Protein AF-A0A1Y2RDE9-F1 (afdb_monomer_lite)

Foldseek 3Di:
DDPVVVVVVCCVVPVQDDLDVVCCCVSCVVPDDDDQQAPPSDDDDPDPVSVVSNVVVVVVVCCVVQNPPGDDDDDDDDDPPDPCPVVVVVVVVVPDD

pLDDT: mean 85.44, std 15.18, range [41.56, 98.06]

Radius of gyration: 19.96 Å; chains: 1; bounding box: 51×35×46 Å

Structure (mmCIF, N/CA/C/O backbone):
data_AF-A0A1Y2RDE9-F1
#
_entry.id   AF-A0A1Y2RDE9-F1
#
loop_
_atom_site.group_PDB
_atom_site.id
_atom_site.type_symbol
_atom_site.label_atom_id
_atom_site.label_alt_id
_atom_site.label_comp_id
_atom_site.label_asym_id
_atom_site.label_entity_id
_atom_site.label_seq_id
_atom_site.pdbx_PDB_ins_code
_atom_site.Cartn_x
_atom_site.Cartn_y
_atom_site.Cartn_z
_atom_site.occupancy
_atom_site.B_iso_or_equiv
_atom_site.auth_seq_id
_atom_site.auth_comp_id
_atom_site.auth_asym_id
_atom_site.auth_atom_id
_atom_site.pdbx_PDB_model_num
ATOM 1 N N . MET A 1 1 ? -11.944 14.384 0.745 1.00 85.25 1 MET A N 1
ATOM 2 C CA . MET A 1 1 ? -12.153 13.587 1.971 1.00 85.25 1 MET A CA 1
ATOM 3 C C . MET A 1 1 ? -11.583 14.357 3.148 1.00 85.25 1 MET A C 1
ATOM 5 O O . MET A 1 1 ? -10.443 14.798 3.081 1.00 85.25 1 MET A O 1
ATOM 9 N N . THR A 1 2 ? -12.374 14.571 4.191 1.00 94.00 2 THR A N 1
ATOM 10 C CA . THR A 1 2 ? -11.931 15.185 5.448 1.00 94.00 2 THR A CA 1
ATOM 11 C C . THR A 1 2 ? -11.237 14.156 6.342 1.00 94.00 2 THR A C 1
ATOM 13 O O . THR A 1 2 ? -11.434 12.950 6.193 1.00 94.00 2 THR A O 1
ATOM 16 N N . LYS A 1 3 ? -10.480 14.622 7.343 1.00 91.44 3 LYS A N 1
ATOM 17 C CA . LYS A 1 3 ? -9.866 13.753 8.364 1.00 91.44 3 LYS A CA 1
ATOM 18 C C . LYS A 1 3 ? -10.894 12.807 9.006 1.00 91.44 3 LYS A C 1
ATOM 20 O O . LYS A 1 3 ? -10.641 11.616 9.135 1.00 91.44 3 LYS A O 1
ATOM 25 N N . LYS A 1 4 ? -12.070 13.324 9.380 1.00 95.62 4 LYS A N 1
ATOM 26 C CA . LYS A 1 4 ? -13.135 12.540 10.029 1.00 95.62 4 LYS A CA 1
ATOM 27 C C . LYS A 1 4 ? -13.701 11.456 9.109 1.00 95.62 4 LYS A C 1
ATOM 29 O O . LYS A 1 4 ? -13.926 10.336 9.560 1.00 95.62 4 LYS A O 1
ATOM 34 N N . GLU A 1 5 ? -13.921 11.782 7.837 1.00 95.38 5 GLU A N 1
ATOM 35 C CA . GLU A 1 5 ? -14.378 10.815 6.830 1.00 95.38 5 GLU A CA 1
ATOM 36 C C . GLU A 1 5 ? -13.348 9.707 6.614 1.00 95.38 5 GLU A C 1
ATOM 38 O O . GLU A 1 5 ? -13.724 8.537 6.583 1.00 95.38 5 GLU A O 1
ATOM 43 N N . PHE A 1 6 ? -12.061 10.062 6.547 1.00 93.44 6 PHE A N 1
ATOM 44 C CA . PHE A 1 6 ? -10.977 9.091 6.430 1.00 93.44 6 PHE A CA 1
ATOM 45 C C . PHE A 1 6 ? -10.944 8.124 7.613 1.00 93.44 6 PHE A C 1
ATOM 47 O O . PHE A 1 6 ? -10.959 6.917 7.402 1.00 93.44 6 PHE A O 1
ATOM 54 N N . TYR A 1 7 ? -10.967 8.625 8.853 1.00 93.06 7 TYR A N 1
ATOM 55 C CA . TYR A 1 7 ? -10.961 7.742 10.025 1.00 93.06 7 TYR A CA 1
ATOM 56 C C . TYR A 1 7 ? -12.194 6.845 10.085 1.00 93.06 7 TYR A C 1
ATOM 58 O O . TYR A 1 7 ? -12.067 5.674 10.424 1.00 93.06 7 TYR A O 1
ATOM 66 N N . LYS A 1 8 ? -13.372 7.352 9.703 1.00 95.69 8 LYS A N 1
ATOM 67 C CA . LYS A 1 8 ? -14.574 6.516 9.612 1.00 95.69 8 LYS A CA 1
ATOM 68 C C . LYS A 1 8 ? -14.388 5.390 8.591 1.00 95.69 8 LYS A C 1
ATOM 70 O O . LYS A 1 8 ? -14.695 4.247 8.903 1.00 95.69 8 LYS A O 1
ATOM 75 N N . LEU A 1 9 ? -13.886 5.703 7.394 1.00 94.62 9 LEU A N 1
ATOM 76 C CA . LEU A 1 9 ? -13.595 4.705 6.362 1.00 94.62 9 LEU A CA 1
ATOM 77 C C . LEU A 1 9 ? -12.561 3.684 6.854 1.00 94.62 9 LEU A C 1
ATOM 79 O O . LEU A 1 9 ? -12.750 2.484 6.672 1.00 94.62 9 LEU A O 1
ATOM 83 N N . TRP A 1 10 ? -11.492 4.155 7.491 1.00 94.31 10 TRP A N 1
ATOM 84 C CA . TRP A 1 10 ? -10.411 3.314 7.986 1.00 94.31 10 TRP A CA 1
ATOM 85 C C . TRP A 1 10 ? -10.902 2.337 9.052 1.00 94.31 10 TRP A C 1
ATOM 87 O O . TRP A 1 10 ? -10.763 1.135 8.870 1.00 94.31 10 TRP A O 1
ATOM 97 N N . SER A 1 11 ? -11.564 2.824 10.106 1.00 94.69 11 SER A N 1
ATOM 98 C CA . SER A 1 11 ? -12.075 1.979 11.192 1.00 94.69 11 SER A CA 1
ATOM 99 C C . SER A 1 11 ? -13.107 0.948 10.729 1.00 94.69 11 SER A C 1
ATOM 101 O O . SER A 1 11 ? -13.231 -0.098 11.353 1.00 94.69 11 SER A O 1
ATOM 103 N N . LEU A 1 12 ? -13.839 1.215 9.641 1.00 96.00 12 LEU A N 1
ATOM 104 C CA . LEU A 1 12 ? -14.773 0.244 9.061 1.00 96.00 12 LEU A CA 1
ATOM 105 C C . LEU A 1 12 ? -14.065 -0.918 8.346 1.00 96.00 12 LEU A C 1
ATOM 107 O O . LEU A 1 12 ? -14.600 -2.022 8.332 1.00 96.00 12 LEU A O 1
ATOM 111 N N . ASN A 1 13 ? -12.896 -0.683 7.742 1.00 92.56 13 ASN A N 1
ATOM 112 C CA . ASN A 1 13 ? -12.197 -1.676 6.910 1.00 92.56 13 ASN A CA 1
ATOM 113 C C . ASN A 1 13 ? -10.986 -2.321 7.612 1.00 92.56 13 ASN A C 1
ATOM 115 O O . ASN A 1 13 ? -10.623 -3.459 7.307 1.00 92.56 13 ASN A O 1
ATOM 119 N N . TYR A 1 14 ? -10.377 -1.600 8.554 1.00 93.62 14 TYR A N 1
ATOM 120 C CA . TYR A 1 14 ? -9.172 -1.972 9.295 1.00 93.62 14 TYR A CA 1
ATOM 121 C C . TYR A 1 14 ? -9.337 -1.644 10.795 1.00 93.62 14 TYR A C 1
ATOM 123 O O . TYR A 1 14 ? -8.622 -0.787 11.316 1.00 93.62 14 TYR A O 1
ATOM 131 N N . PRO A 1 15 ? -10.307 -2.262 11.500 1.00 93.69 15 PRO A N 1
ATOM 132 C CA . PRO A 1 15 ? -10.647 -1.898 12.881 1.00 93.69 15 PRO A CA 1
ATOM 133 C C . PRO A 1 15 ? -9.506 -2.104 13.888 1.00 93.69 15 PRO A C 1
ATOM 135 O O . PRO A 1 15 ? -9.452 -1.392 14.886 1.00 93.69 15 PRO A O 1
ATOM 138 N N . GLU A 1 16 ? -8.584 -3.026 13.603 1.00 91.81 16 GLU A N 1
ATOM 139 C CA . GLU A 1 16 ? -7.492 -3.410 14.510 1.00 91.81 16 GLU A CA 1
ATOM 140 C C . GLU A 1 16 ? -6.176 -2.675 14.217 1.00 91.81 16 GLU A C 1
ATOM 142 O O . GLU A 1 16 ? -5.213 -2.820 14.964 1.00 91.81 16 GLU A O 1
ATOM 147 N N . ALA A 1 17 ? -6.113 -1.886 13.137 1.00 93.06 17 ALA A N 1
ATOM 148 C CA . ALA A 1 17 ? -4.876 -1.252 12.693 1.00 93.06 17 ALA A CA 1
ATOM 149 C C . ALA A 1 17 ? -4.961 0.271 12.717 1.00 93.06 17 ALA A C 1
ATOM 151 O O . ALA A 1 17 ? -5.940 0.889 12.295 1.00 93.06 17 ALA A O 1
ATOM 152 N N . VAL A 1 18 ? -3.861 0.901 13.110 1.00 91.00 18 VAL A N 1
ATOM 153 C CA . VAL A 1 18 ? -3.640 2.331 12.873 1.00 91.00 18 VAL A CA 1
ATOM 154 C C . VAL A 1 18 ? -3.221 2.564 11.411 1.00 91.00 18 VAL A C 1
ATOM 156 O O . VAL A 1 18 ? -2.617 1.679 10.805 1.00 91.00 18 VAL A O 1
ATOM 159 N N . PRO A 1 19 ?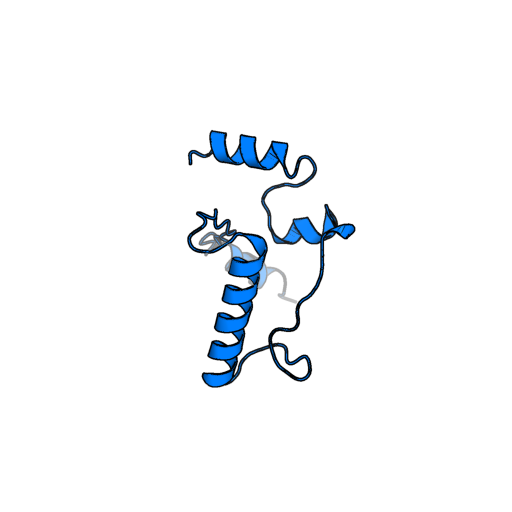 -3.485 3.747 10.815 1.00 90.06 19 PRO A N 1
ATOM 160 C CA . PRO A 1 19 ? -3.115 4.072 9.431 1.00 90.06 19 PRO A CA 1
ATOM 161 C C . PRO A 1 19 ? -1.611 4.337 9.249 1.00 90.06 19 PRO A C 1
ATOM 163 O O . PRO A 1 19 ? -1.199 5.357 8.701 1.00 90.06 19 PRO A O 1
ATOM 166 N N . ILE A 1 20 ? -0.779 3.408 9.719 1.00 89.69 20 ILE A N 1
ATOM 167 C CA . ILE A 1 20 ? 0.670 3.376 9.545 1.00 89.69 20 ILE A CA 1
ATOM 168 C C . ILE A 1 20 ? 0.991 2.147 8.695 1.00 89.69 20 ILE A C 1
ATOM 170 O O . ILE A 1 20 ? 0.962 1.017 9.178 1.00 89.69 20 ILE A O 1
ATOM 174 N N . SER A 1 21 ? 1.338 2.363 7.424 1.00 86.81 21 SER A N 1
ATOM 175 C CA . SER A 1 21 ? 1.481 1.286 6.432 1.00 86.81 21 SER A CA 1
ATOM 176 C C . SER A 1 21 ? 2.464 0.183 6.841 1.00 86.81 21 SER A C 1
ATOM 178 O O . SER A 1 21 ? 2.264 -0.976 6.493 1.00 86.81 21 SER A O 1
ATOM 180 N N . HIS A 1 22 ? 3.513 0.516 7.605 1.00 86.81 22 HIS A N 1
ATOM 181 C CA . HIS A 1 22 ? 4.484 -0.468 8.096 1.00 86.81 22 HIS A CA 1
ATOM 182 C C . HIS A 1 22 ? 3.879 -1.486 9.078 1.00 86.81 22 HIS A C 1
ATOM 184 O O . HIS A 1 22 ? 4.387 -2.603 9.160 1.00 86.81 22 HIS A O 1
ATOM 190 N N . LEU A 1 23 ? 2.831 -1.113 9.819 1.00 90.94 23 LEU A N 1
ATOM 191 C CA . LEU A 1 23 ? 2.221 -1.965 10.843 1.00 90.94 23 LEU A CA 1
ATOM 192 C C . LEU A 1 23 ? 1.216 -2.966 10.263 1.00 90.94 23 LEU A C 1
ATOM 194 O O . LEU A 1 23 ? 1.082 -4.061 10.797 1.00 90.94 23 LEU A O 1
ATOM 198 N N . LEU A 1 24 ? 0.625 -2.669 9.100 1.00 91.12 24 LEU A N 1
ATOM 199 C CA . LEU A 1 24 ? -0.391 -3.517 8.462 1.00 91.12 24 LEU A CA 1
ATOM 200 C C . LEU A 1 24 ? 0.043 -4.972 8.246 1.00 91.12 24 LEU A C 1
ATOM 202 O O . LEU A 1 24 ? -0.777 -5.876 8.353 1.00 91.12 24 LEU A O 1
ATOM 206 N N . LYS A 1 25 ? 1.327 -5.216 7.962 1.00 91.50 25 LYS A N 1
ATOM 207 C CA . LYS A 1 25 ? 1.863 -6.579 7.785 1.00 91.50 25 LYS A CA 1
ATOM 208 C C . LYS A 1 25 ? 1.903 -7.398 9.084 1.00 91.50 25 LYS A C 1
ATOM 210 O O . LYS A 1 25 ? 2.045 -8.613 9.013 1.00 91.50 25 LYS A O 1
ATOM 215 N N . TYR A 1 26 ? 1.858 -6.739 10.243 1.00 92.94 26 TYR A N 1
ATOM 216 C CA . TYR A 1 26 ? 1.791 -7.384 11.555 1.00 92.94 26 TYR A CA 1
ATOM 217 C C . TYR A 1 26 ? 0.341 -7.513 12.029 1.00 92.94 26 TYR A C 1
ATOM 219 O O . TYR A 1 26 ? -0.007 -8.550 12.583 1.00 92.94 26 TYR A O 1
ATOM 227 N N . ASP A 1 27 ? -0.492 -6.501 11.762 1.00 93.94 27 ASP A N 1
ATOM 228 C CA . ASP A 1 27 ? -1.907 -6.490 12.159 1.00 93.94 27 ASP A CA 1
ATOM 229 C C . ASP A 1 27 ? -2.762 -7.438 11.291 1.00 93.94 27 ASP A C 1
ATOM 231 O O . ASP A 1 27 ? -3.727 -8.027 11.773 1.00 93.94 27 ASP A O 1
ATOM 235 N N . TYR A 1 28 ? -2.392 -7.624 10.017 1.00 93.19 28 TYR A N 1
ATOM 236 C CA . TYR A 1 28 ? -3.082 -8.489 9.048 1.00 93.19 28 TYR A CA 1
ATOM 237 C C . TYR A 1 28 ? -2.097 -9.372 8.254 1.00 93.19 28 TYR A C 1
ATOM 239 O O . TYR A 1 28 ? -1.947 -9.208 7.036 1.00 93.19 28 TYR A O 1
ATOM 247 N N . PRO A 1 29 ? -1.382 -10.302 8.914 1.00 93.12 29 PRO A N 1
ATOM 248 C CA . PRO A 1 29 ? -0.332 -11.097 8.275 1.00 93.12 29 PRO A CA 1
ATOM 249 C C . PRO A 1 29 ? -0.873 -12.046 7.195 1.00 93.12 29 PRO A C 1
ATOM 251 O O . PRO A 1 29 ? -0.177 -12.346 6.229 1.00 93.12 29 PRO A O 1
ATOM 254 N N . ASP A 1 30 ? -2.125 -12.481 7.329 1.00 94.56 30 ASP A N 1
ATOM 255 C CA . ASP A 1 30 ? -2.863 -13.325 6.385 1.00 94.56 30 ASP A CA 1
ATOM 256 C C . ASP A 1 30 ? -3.190 -12.616 5.062 1.00 94.56 30 ASP A C 1
ATOM 258 O O . ASP A 1 30 ? -3.402 -13.268 4.041 1.00 94.56 30 ASP A O 1
ATOM 262 N N . ARG A 1 31 ? -3.193 -11.278 5.059 1.00 90.44 31 ARG A N 1
ATOM 263 C CA . ARG A 1 31 ? -3.454 -10.450 3.871 1.00 90.44 31 ARG A CA 1
ATOM 264 C C . ARG A 1 31 ? -2.178 -10.040 3.141 1.00 90.44 31 ARG A C 1
ATOM 266 O O . ARG A 1 31 ? -2.249 -9.394 2.095 1.00 90.44 31 ARG A O 1
ATOM 273 N N . TRP A 1 32 ? -1.009 -10.361 3.694 1.00 88.62 32 TRP A N 1
ATOM 274 C CA . TRP A 1 32 ? 0.265 -9.891 3.172 1.00 88.62 32 TRP A CA 1
ATOM 275 C C . TRP A 1 32 ? 0.887 -10.893 2.202 1.00 88.62 32 TRP A C 1
ATOM 277 O O . TRP A 1 32 ? 1.162 -12.039 2.549 1.00 88.62 32 TRP A O 1
ATOM 287 N N . PHE A 1 33 ? 1.210 -10.433 0.997 1.00 88.38 33 PHE A N 1
ATOM 288 C CA . PHE A 1 33 ? 2.000 -11.200 0.040 1.00 88.38 33 PHE A CA 1
ATOM 289 C C . PHE A 1 33 ? 3.040 -10.305 -0.634 1.00 88.38 33 PHE A C 1
ATOM 291 O O . PHE A 1 33 ? 2.869 -9.093 -0.764 1.00 88.38 33 PHE A O 1
ATOM 298 N N . ARG A 1 34 ? 4.170 -10.901 -1.026 1.00 86.50 34 ARG A N 1
ATOM 299 C CA . ARG A 1 34 ? 5.276 -10.193 -1.677 1.00 86.50 34 ARG A CA 1
ATOM 300 C C . ARG A 1 34 ? 5.261 -10.480 -3.171 1.00 86.50 34 ARG A C 1
ATOM 302 O O . ARG A 1 34 ? 5.365 -11.633 -3.574 1.00 86.50 34 ARG A O 1
ATOM 309 N N . ILE A 1 35 ? 5.218 -9.422 -3.975 1.00 88.12 35 ILE A N 1
ATOM 310 C CA . ILE A 1 35 ? 5.323 -9.505 -5.433 1.00 88.12 35 ILE A CA 1
ATOM 311 C C . ILE A 1 35 ? 6.748 -9.148 -5.859 1.00 88.12 35 ILE A C 1
ATOM 313 O O . ILE A 1 35 ? 7.265 -8.086 -5.507 1.00 88.12 35 ILE A O 1
ATOM 317 N N . HIS A 1 36 ? 7.374 -10.016 -6.652 1.00 90.81 36 HIS A N 1
ATOM 318 C CA . HIS A 1 36 ? 8.651 -9.732 -7.303 1.00 90.81 36 HIS A CA 1
ATOM 319 C C . HIS A 1 36 ? 8.397 -9.092 -8.666 1.00 90.81 36 HIS A C 1
ATOM 321 O O . HIS A 1 36 ? 7.991 -9.754 -9.617 1.00 90.81 36 HIS A O 1
ATOM 327 N N . SER A 1 37 ? 8.616 -7.780 -8.748 1.00 91.69 37 SER A N 1
ATOM 328 C CA . SER A 1 37 ? 8.320 -7.015 -9.963 1.00 91.69 37 SER A CA 1
ATOM 329 C C . SER A 1 37 ? 9.414 -7.107 -11.023 1.00 91.69 37 SER A C 1
ATOM 331 O O . SER A 1 37 ? 9.117 -6.874 -12.186 1.00 91.69 37 SER A O 1
ATOM 333 N N . LEU A 1 38 ? 10.652 -7.464 -10.678 1.00 96.06 38 LEU A N 1
ATOM 334 C CA . LEU A 1 38 ? 11.727 -7.656 -11.657 1.00 96.06 38 LEU A CA 1
ATOM 335 C C . LEU A 1 38 ? 11.967 -9.149 -11.930 1.00 96.06 38 LEU A C 1
ATOM 337 O O . LEU A 1 38 ? 11.688 -9.980 -11.059 1.00 96.06 38 LEU A O 1
ATOM 341 N N . PRO A 1 39 ? 12.472 -9.502 -13.127 1.00 92.69 39 PRO A N 1
ATOM 342 C CA . PRO A 1 39 ? 12.912 -10.860 -13.433 1.00 92.69 39 PRO A CA 1
ATOM 343 C C . PRO A 1 39 ? 13.921 -11.390 -12.409 1.00 92.69 39 PRO A C 1
ATOM 345 O O . PRO A 1 39 ? 14.595 -10.621 -11.722 1.00 92.69 39 PRO A O 1
ATOM 348 N N . GLU A 1 40 ? 14.001 -12.718 -12.301 1.00 93.06 40 GLU A N 1
ATOM 349 C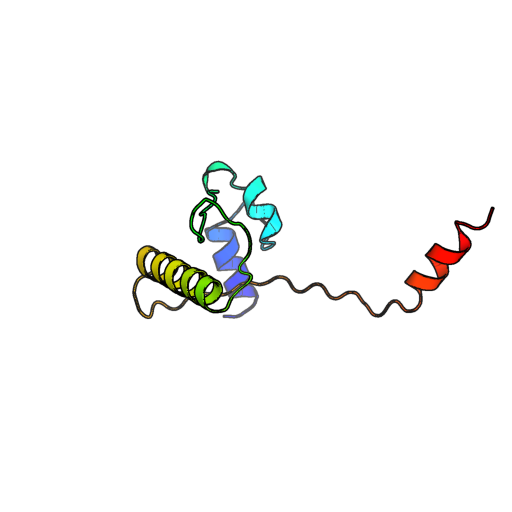 CA . GLU A 1 40 ? 14.997 -13.411 -11.465 1.00 93.06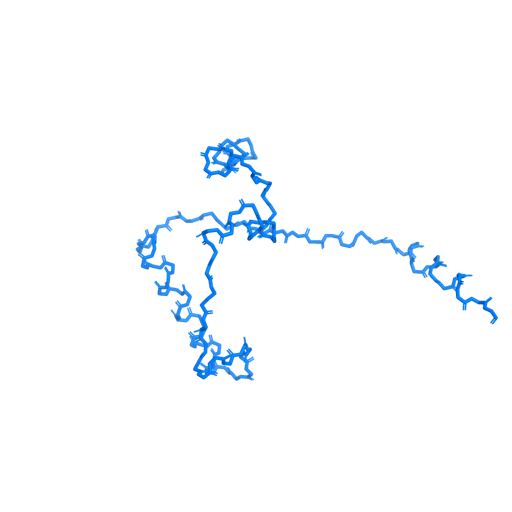 40 GLU A CA 1
ATOM 350 C C . GLU A 1 40 ? 14.964 -13.009 -9.978 1.00 93.06 40 GLU A C 1
ATOM 352 O O . GLU A 1 40 ? 15.928 -13.183 -9.239 1.00 93.06 40 GLU A O 1
ATOM 357 N N . SER A 1 41 ? 13.831 -12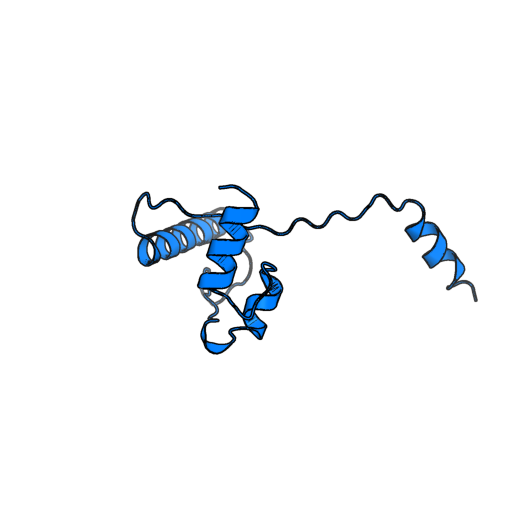.479 -9.506 1.00 89.56 41 SER A N 1
ATOM 358 C CA . SER A 1 41 ? 13.676 -11.954 -8.144 1.00 89.56 41 SER A CA 1
ATOM 359 C C . SER A 1 41 ? 14.624 -10.796 -7.797 1.00 89.56 41 SER A C 1
ATOM 361 O O . SER A 1 41 ? 14.865 -10.540 -6.610 1.00 89.56 41 SER A O 1
ATOM 363 N N . LYS A 1 42 ? 15.130 -10.055 -8.798 1.00 95.00 42 LYS A N 1
ATOM 364 C CA . LYS A 1 42 ? 15.914 -8.830 -8.572 1.00 95.00 42 LYS A CA 1
ATOM 365 C C . LYS A 1 42 ? 15.104 -7.835 -7.728 1.00 95.00 42 LYS A C 1
ATOM 367 O O . LYS A 1 42 ? 13.889 -7.702 -7.882 1.00 95.00 42 LYS A O 1
ATOM 372 N N . ARG A 1 43 ? 15.771 -7.157 -6.787 1.00 91.50 43 ARG A N 1
ATOM 373 C CA . ARG A 1 43 ? 15.106 -6.286 -5.796 1.00 91.50 43 ARG A CA 1
ATOM 374 C C . ARG A 1 43 ? 14.962 -4.837 -6.238 1.00 91.50 43 ARG A C 1
ATOM 376 O O . ARG A 1 43 ? 13.940 -4.228 -5.945 1.00 91.50 43 ARG A O 1
ATOM 383 N N . TYR A 1 44 ? 15.975 -4.296 -6.904 1.00 94.38 44 TYR A N 1
ATOM 384 C CA . TYR A 1 44 ? 16.054 -2.876 -7.223 1.00 94.38 44 TYR A CA 1
ATOM 385 C C . TYR A 1 44 ? 16.379 -2.687 -8.696 1.00 94.38 44 TYR A C 1
ATOM 387 O O . TYR A 1 44 ? 17.155 -3.456 -9.262 1.00 94.38 44 TYR A O 1
ATOM 395 N N . ALA A 1 45 ? 15.756 -1.679 -9.300 1.00 96.56 45 ALA A N 1
ATOM 396 C CA . ALA A 1 45 ? 16.075 -1.258 -10.650 1.00 96.56 45 ALA A CA 1
ATOM 397 C C . ALA A 1 45 ? 17.369 -0.435 -10.640 1.00 96.56 45 ALA A C 1
ATOM 399 O O . ALA A 1 45 ? 17.556 0.441 -9.797 1.00 96.56 45 ALA A O 1
ATOM 400 N N . GLU A 1 46 ? 18.242 -0.708 -11.597 1.00 97.69 46 GLU A N 1
ATOM 401 C CA . GLU A 1 46 ? 19.529 -0.031 -11.792 1.00 97.69 46 GLU A CA 1
ATOM 402 C C . GLU A 1 46 ? 19.568 0.709 -13.132 1.00 97.69 46 GLU A C 1
ATOM 404 O O . GLU A 1 46 ? 20.375 1.615 -13.324 1.00 97.69 46 GLU A O 1
ATOM 409 N N . VAL A 1 47 ? 18.671 0.349 -14.055 1.00 97.94 47 VAL A N 1
ATOM 410 C CA . VAL A 1 47 ? 18.561 0.956 -15.383 1.00 97.94 47 VAL A CA 1
ATOM 411 C C . VAL A 1 47 ? 17.124 1.363 -15.691 1.00 97.94 47 VAL A C 1
ATOM 413 O O . VAL A 1 47 ? 16.163 0.778 -15.193 1.00 97.94 47 VAL A O 1
ATOM 416 N N . GLU A 1 48 ? 16.970 2.342 -16.577 1.00 98.06 48 GLU A N 1
ATOM 417 C CA . GLU A 1 48 ? 15.670 2.884 -16.998 1.00 98.06 48 GLU A CA 1
ATOM 418 C C . GLU A 1 48 ? 14.696 1.805 -17.507 1.00 98.06 48 GLU A C 1
ATOM 420 O O . GLU A 1 48 ? 13.495 1.852 -17.248 1.00 98.06 48 GLU A O 1
ATOM 425 N N . ALA A 1 49 ? 15.206 0.786 -18.206 1.00 97.44 49 ALA A N 1
ATOM 426 C CA . ALA A 1 49 ? 14.384 -0.325 -18.681 1.00 97.44 49 ALA A CA 1
ATOM 427 C C . ALA A 1 49 ? 13.737 -1.115 -17.528 1.00 97.44 49 ALA A C 1
ATOM 429 O O . ALA A 1 49 ? 12.583 -1.525 -17.631 1.00 97.44 49 ALA A O 1
ATOM 430 N N . GLU A 1 50 ? 14.444 -1.287 -16.410 1.00 97.75 50 GLU A N 1
ATOM 431 C CA . GLU A 1 50 ? 13.923 -1.973 -15.226 1.00 97.75 50 GLU A CA 1
ATOM 432 C C . GLU A 1 50 ? 12.881 -1.116 -14.504 1.00 97.75 50 GLU A C 1
ATOM 434 O O . GLU A 1 50 ? 11.849 -1.636 -14.083 1.00 97.75 50 GLU A O 1
ATOM 439 N N . TRP A 1 51 ? 13.084 0.203 -14.440 1.00 97.62 51 TRP A N 1
ATOM 440 C CA . TRP A 1 51 ? 12.080 1.135 -13.917 1.00 97.62 51 TRP A CA 1
ATOM 441 C C . TRP A 1 51 ? 10.768 1.080 -14.700 1.00 97.62 51 TRP A C 1
ATOM 443 O O . TRP A 1 51 ? 9.692 1.051 -14.100 1.00 97.62 51 TRP A O 1
ATOM 453 N N . LYS A 1 52 ? 10.838 0.977 -16.030 1.00 97.31 52 LYS A N 1
ATOM 454 C CA . LYS A 1 52 ? 9.648 0.800 -16.877 1.00 97.31 52 LYS A CA 1
ATOM 455 C C . LYS A 1 52 ? 8.917 -0.508 -16.584 1.00 97.31 52 LYS A C 1
ATOM 457 O O . LYS A 1 52 ? 7.689 -0.506 -16.530 1.00 97.31 52 LYS A O 1
ATOM 462 N N . ILE A 1 53 ? 9.648 -1.600 -16.347 1.00 96.81 53 ILE A N 1
ATOM 463 C CA . ILE A 1 53 ? 9.055 -2.886 -15.944 1.00 96.81 53 ILE A CA 1
ATOM 464 C C . ILE A 1 53 ? 8.332 -2.743 -14.600 1.00 96.81 53 ILE A C 1
ATOM 466 O O . ILE A 1 53 ? 7.189 -3.188 -14.483 1.00 96.81 53 ILE A O 1
ATOM 470 N N . LEU A 1 54 ? 8.966 -2.105 -13.608 1.00 95.94 54 LEU A N 1
ATOM 471 C CA . LEU A 1 54 ? 8.349 -1.848 -12.304 1.00 95.94 54 LEU A CA 1
ATOM 472 C C . LEU A 1 54 ? 7.038 -1.074 -12.463 1.00 95.94 54 LEU A C 1
ATOM 474 O O . LEU A 1 54 ? 6.000 -1.537 -11.996 1.00 95.94 54 LEU A O 1
ATOM 478 N N . LEU A 1 55 ? 7.075 0.071 -13.148 1.00 95.56 55 LEU A N 1
ATOM 479 C CA . LEU A 1 55 ? 5.905 0.933 -13.307 1.00 95.56 55 LEU A CA 1
ATOM 480 C C . LEU A 1 55 ? 4.772 0.227 -14.059 1.00 95.56 55 LEU A C 1
ATOM 482 O O . LEU A 1 55 ? 3.629 0.265 -13.610 1.00 95.56 55 LEU A O 1
ATOM 486 N N . SER A 1 56 ? 5.086 -0.458 -15.163 1.00 96.06 56 SER A N 1
ATOM 487 C CA . SER A 1 56 ? 4.091 -1.196 -15.947 1.00 96.06 56 SER A CA 1
ATOM 488 C C . SER A 1 56 ? 3.391 -2.264 -15.109 1.00 96.06 56 SER A C 1
ATOM 490 O O . SER A 1 56 ? 2.166 -2.318 -15.101 1.00 96.06 56 SER A O 1
ATOM 492 N N . ARG A 1 57 ? 4.152 -3.081 -14.369 1.00 95.75 57 ARG A N 1
ATOM 493 C CA . ARG A 1 57 ? 3.589 -4.165 -13.549 1.00 95.75 57 ARG A CA 1
ATOM 494 C C . ARG A 1 57 ? 2.782 -3.643 -12.362 1.00 95.75 57 ARG A C 1
ATOM 496 O O . ARG A 1 57 ? 1.753 -4.218 -12.036 1.00 95.75 57 ARG A O 1
ATOM 503 N N . GLN A 1 58 ? 3.215 -2.555 -11.722 1.00 92.94 58 GLN A N 1
ATOM 504 C CA . GLN A 1 58 ? 2.438 -1.947 -10.635 1.00 92.94 58 GLN A CA 1
ATOM 505 C C . GLN A 1 58 ? 1.120 -1.351 -11.145 1.00 92.94 58 GLN A C 1
ATOM 507 O O . GLN A 1 58 ? 0.088 -1.542 -10.508 1.00 92.94 58 GLN A O 1
ATOM 512 N N . ASN A 1 59 ? 1.129 -0.697 -12.310 1.00 93.25 59 ASN A N 1
ATOM 513 C CA . ASN A 1 59 ? -0.097 -0.194 -12.931 1.00 93.25 59 ASN A CA 1
ATOM 514 C C . ASN A 1 59 ? -1.056 -1.328 -13.319 1.00 93.25 59 ASN A C 1
ATOM 516 O O . ASN A 1 59 ? -2.261 -1.185 -13.131 1.00 93.25 59 ASN A O 1
ATOM 520 N N . GLU A 1 60 ? -0.534 -2.449 -13.820 1.00 94.81 60 GLU A N 1
ATOM 521 C CA . GLU A 1 60 ? -1.323 -3.648 -14.123 1.00 94.81 60 GLU A CA 1
ATOM 522 C C . GLU A 1 60 ? -1.990 -4.206 -12.859 1.00 94.81 60 GLU A C 1
ATOM 524 O O . GLU A 1 60 ? -3.207 -4.330 -12.828 1.00 94.81 60 GLU A O 1
ATOM 529 N N . ILE A 1 61 ? -1.240 -4.389 -11.764 1.00 93.44 61 ILE A N 1
ATOM 530 C CA . ILE A 1 61 ? -1.794 -4.842 -10.472 1.00 93.44 61 ILE A CA 1
ATOM 531 C C . ILE A 1 61 ? -2.892 -3.900 -9.963 1.00 93.44 61 ILE A C 1
ATOM 533 O O . ILE A 1 61 ? -3.941 -4.353 -9.508 1.00 93.44 61 ILE A O 1
ATOM 537 N N . ILE A 1 62 ? -2.663 -2.585 -10.015 1.00 92.56 62 ILE A N 1
ATOM 538 C CA . ILE A 1 62 ? -3.662 -1.592 -9.597 1.00 92.56 62 ILE A CA 1
ATOM 539 C C . ILE A 1 62 ? -4.919 -1.707 -10.472 1.00 92.56 62 ILE A C 1
ATOM 541 O O . ILE A 1 62 ? -6.029 -1.719 -9.943 1.00 92.56 62 ILE A O 1
ATOM 545 N N . THR A 1 63 ? -4.752 -1.830 -11.789 1.00 95.06 63 THR A N 1
ATOM 546 C CA . THR A 1 63 ? -5.867 -1.948 -12.740 1.00 95.06 63 THR A CA 1
ATOM 547 C C . THR A 1 63 ? -6.651 -3.242 -12.532 1.00 95.06 63 THR A C 1
ATOM 549 O O . THR A 1 63 ? -7.878 -3.204 -12.520 1.00 95.06 63 THR A O 1
ATOM 552 N N . ASP A 1 64 ? -5.974 -4.364 -12.302 1.00 94.88 64 ASP A N 1
ATOM 553 C CA . ASP A 1 64 ? -6.609 -5.664 -12.076 1.00 94.88 64 ASP A CA 1
ATOM 554 C C . ASP A 1 64 ? -7.405 -5.701 -10.766 1.00 94.88 64 ASP A C 1
ATOM 556 O O . ASP A 1 64 ? -8.459 -6.333 -10.694 1.00 94.88 64 ASP A O 1
ATOM 560 N N . LEU A 1 65 ? -6.925 -5.015 -9.722 1.00 92.75 65 LEU A N 1
ATOM 561 C CA . LEU A 1 65 ? -7.583 -4.993 -8.412 1.00 92.75 65 LEU A CA 1
ATOM 562 C C . LEU A 1 65 ? -8.740 -3.995 -8.328 1.00 92.75 65 LEU A C 1
ATOM 564 O O . LEU A 1 65 ? -9.742 -4.279 -7.671 1.00 92.75 65 LEU A O 1
ATOM 568 N N . PHE A 1 66 ? -8.601 -2.818 -8.940 1.00 94.31 66 PHE A N 1
ATOM 569 C CA . PHE A 1 66 ? -9.555 -1.717 -8.771 1.00 94.31 66 PHE A CA 1
ATOM 570 C C . PHE A 1 66 ? -10.382 -1.417 -10.023 1.00 94.31 66 PHE A C 1
ATOM 572 O O . PHE A 1 66 ? -11.434 -0.789 -9.908 1.00 94.31 66 PHE A O 1
ATOM 579 N N . GLY A 1 67 ? -9.948 -1.859 -11.200 1.00 95.31 67 GLY A N 1
ATOM 580 C CA . GLY A 1 67 ? -10.497 -1.443 -12.487 1.00 95.31 67 GLY A CA 1
ATOM 581 C C . GLY A 1 67 ? -9.865 -0.154 -13.020 1.00 95.31 67 GLY A C 1
ATOM 582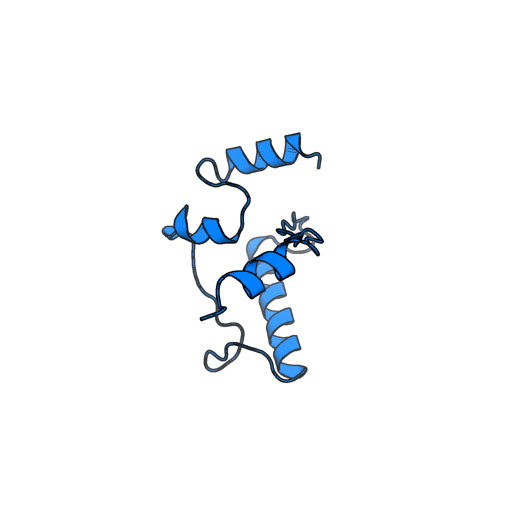 O O . GLY A 1 67 ? -9.162 0.575 -12.317 1.00 95.31 67 GLY A O 1
ATOM 583 N N . PHE A 1 68 ? -10.119 0.115 -14.300 1.00 93.56 68 PHE A N 1
ATOM 584 C CA . PHE A 1 68 ? -9.612 1.299 -14.991 1.00 93.56 68 PHE A CA 1
ATOM 585 C C . PHE A 1 68 ? -10.319 2.577 -14.511 1.00 93.56 68 PHE A C 1
ATOM 587 O O . PHE A 1 68 ? -11.526 2.561 -14.279 1.00 93.56 68 PHE A O 1
ATOM 594 N N . ASP A 1 69 ? -9.569 3.677 -14.377 1.00 90.75 69 ASP A N 1
ATOM 595 C CA . ASP A 1 69 ? -10.045 4.994 -13.911 1.00 90.75 69 ASP A CA 1
ATOM 596 C C . ASP A 1 69 ? -10.765 5.002 -12.547 1.00 90.75 69 ASP A C 1
ATOM 598 O O . ASP A 1 69 ? -11.462 5.960 -12.198 1.00 90.75 69 ASP A O 1
ATOM 602 N N . THR A 1 70 ? -10.570 3.967 -11.727 1.00 94.56 70 THR A N 1
ATOM 603 C CA . THR A 1 70 ? -11.155 3.910 -10.387 1.00 94.56 70 THR A CA 1
ATOM 604 C C . THR A 1 70 ? -10.453 4.899 -9.449 1.00 94.56 70 THR A C 1
ATOM 606 O O . THR A 1 70 ? -9.237 4.809 -9.257 1.00 94.56 70 THR A O 1
ATOM 609 N N . PRO A 1 71 ? -11.183 5.831 -8.804 1.00 90.94 71 PRO A N 1
ATOM 610 C CA . PRO A 1 71 ? -10.592 6.735 -7.826 1.00 90.94 71 PRO A CA 1
ATOM 611 C C . PRO A 1 71 ? -10.048 5.963 -6.621 1.00 90.94 71 PRO A C 1
ATOM 613 O O . PRO A 1 71 ? -10.795 5.281 -5.920 1.00 90.94 71 PRO A O 1
ATOM 616 N N . ILE A 1 72 ? -8.753 6.117 -6.346 1.00 89.94 72 ILE A N 1
ATOM 617 C CA . ILE A 1 72 ? -8.087 5.514 -5.186 1.00 89.94 72 ILE A CA 1
ATOM 618 C C . ILE A 1 72 ? -7.630 6.579 -4.191 1.00 89.94 72 ILE A C 1
ATOM 620 O O . ILE A 1 72 ? -7.332 7.720 -4.550 1.00 89.94 72 ILE A O 1
ATOM 624 N N . LEU A 1 73 ? -7.542 6.192 -2.918 1.00 88.38 73 LEU A N 1
ATOM 625 C CA . LEU A 1 73 ? -6.932 7.018 -1.884 1.00 88.38 73 LEU A CA 1
ATOM 626 C C . LEU A 1 73 ? -5.469 6.606 -1.690 1.00 88.38 73 LEU A C 1
ATOM 628 O O . LEU A 1 73 ? -5.192 5.506 -1.219 1.00 88.38 73 LEU A O 1
ATOM 632 N N . LEU A 1 74 ? -4.538 7.510 -1.998 1.00 88.19 74 LEU A N 1
ATOM 633 C CA . LEU A 1 74 ? -3.124 7.323 -1.685 1.00 88.19 74 LEU A CA 1
ATOM 634 C C . LEU A 1 74 ? -2.831 7.825 -0.266 1.00 88.19 74 LEU A C 1
ATOM 636 O O . LEU A 1 74 ? -2.935 9.019 0.015 1.00 88.19 74 LEU A O 1
ATOM 640 N N . VAL A 1 75 ? -2.439 6.912 0.621 1.00 85.31 75 VAL A N 1
ATOM 641 C CA . VAL A 1 75 ? -2.055 7.220 2.005 1.00 85.31 75 VAL A CA 1
ATOM 642 C C . VAL A 1 75 ? -0.549 7.019 2.151 1.00 85.31 75 VAL A C 1
ATOM 644 O O . VAL A 1 75 ? -0.046 5.914 1.955 1.00 85.31 75 VAL A O 1
ATOM 647 N N . LYS A 1 76 ? 0.174 8.083 2.509 1.00 86.25 76 LYS A N 1
ATOM 648 C CA . LYS A 1 76 ? 1.614 8.044 2.795 1.00 86.25 76 LYS A CA 1
ATOM 649 C C . LYS A 1 76 ? 1.891 8.572 4.199 1.00 86.25 76 LYS A C 1
ATOM 651 O O . LYS A 1 76 ? 1.268 9.536 4.635 1.00 86.25 76 LYS A O 1
ATOM 656 N N . GLY A 1 77 ? 2.841 7.946 4.884 1.00 81.19 77 GLY A N 1
ATOM 657 C CA . GLY A 1 77 ? 3.455 8.532 6.070 1.00 81.19 77 GLY A CA 1
ATOM 658 C C . GLY A 1 77 ? 4.524 9.537 5.653 1.00 81.19 77 GLY A C 1
ATOM 659 O O . GLY A 1 77 ? 5.265 9.292 4.700 1.00 81.19 77 GLY A O 1
ATOM 660 N N . GLU A 1 78 ? 4.611 10.655 6.362 1.00 79.25 78 GLU A N 1
ATOM 661 C CA . GLU A 1 78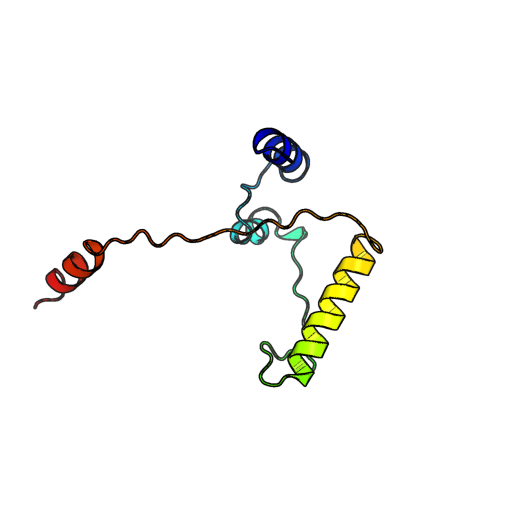 ? 5.720 11.598 6.242 1.00 79.25 78 GLU A CA 1
ATOM 662 C C . GLU A 1 78 ? 6.489 11.601 7.558 1.00 79.25 78 GLU A C 1
ATOM 664 O O . GLU A 1 78 ? 5.907 11.769 8.631 1.00 79.25 78 GLU A O 1
ATOM 669 N N . TYR A 1 79 ? 7.797 11.371 7.473 1.00 73.69 79 TYR A N 1
ATOM 670 C CA . TYR A 1 79 ? 8.692 11.537 8.606 1.00 73.69 79 TYR A CA 1
ATOM 671 C C . TYR A 1 79 ? 9.184 12.975 8.606 1.00 73.69 79 TYR A C 1
ATOM 673 O O . TYR A 1 79 ? 10.019 13.350 7.787 1.00 73.69 79 TYR A O 1
ATOM 681 N N . ASN A 1 80 ? 8.680 13.769 9.543 1.00 75.38 80 ASN A N 1
ATOM 682 C CA . ASN A 1 80 ? 9.310 15.033 9.880 1.00 75.38 80 ASN A CA 1
ATOM 683 C C . ASN A 1 80 ? 10.375 14.728 10.927 1.00 75.38 80 ASN A C 1
ATOM 685 O O . ASN A 1 80 ? 10.072 14.586 12.111 1.00 75.38 80 ASN A O 1
ATOM 689 N N . LEU A 1 81 ? 11.621 14.592 10.474 1.00 64.06 81 LEU A N 1
ATOM 690 C CA . LEU A 1 81 ? 12.766 14.797 11.350 1.00 64.06 81 LEU A CA 1
ATOM 691 C C . LEU A 1 81 ? 12.672 16.267 11.750 1.00 64.06 81 LEU A C 1
ATOM 693 O O . LEU A 1 81 ? 13.029 17.138 10.960 1.00 64.06 81 LEU A O 1
ATOM 697 N N . GLY A 1 82 ? 12.063 16.556 12.904 1.00 59.09 82 GLY A N 1
ATOM 698 C CA . GLY A 1 82 ? 12.070 17.910 13.446 1.00 59.09 82 GLY A CA 1
ATOM 699 C C . GLY A 1 82 ? 13.495 18.443 13.351 1.00 59.09 82 GLY A C 1
ATOM 700 O O . GLY A 1 82 ? 14.438 17.674 13.547 1.00 59.09 82 GLY A O 1
ATOM 701 N N . SER A 1 83 ? 13.660 19.711 12.978 1.00 60.75 83 SER A N 1
ATOM 702 C CA . SER A 1 83 ? 14.956 20.388 12.955 1.00 60.75 83 SER A CA 1
ATOM 703 C C . SER A 1 83 ? 15.491 20.510 14.384 1.00 60.75 83 SER A C 1
ATOM 705 O O . SER A 1 83 ? 15.550 21.592 14.954 1.00 60.75 83 SER A O 1
ATOM 707 N N . ASN A 1 84 ? 15.828 19.384 15.001 1.00 56.66 84 ASN A N 1
ATOM 708 C CA . ASN A 1 84 ? 16.571 19.323 16.234 1.00 56.66 84 ASN A CA 1
ATOM 709 C C . ASN A 1 84 ? 18.034 19.504 15.848 1.00 56.66 84 ASN A C 1
ATOM 711 O O . ASN A 1 84 ? 18.816 18.555 15.867 1.00 56.66 84 ASN A O 1
ATOM 715 N N . GLU A 1 85 ? 18.406 20.747 15.540 1.00 55.94 85 GLU A N 1
ATOM 716 C CA . GLU A 1 85 ? 19.804 21.161 15.666 1.00 55.94 85 GLU A CA 1
ATOM 717 C C . GLU A 1 85 ? 20.329 20.833 17.079 1.00 55.94 85 GLU A C 1
ATOM 719 O O . GLU A 1 85 ? 21.513 20.583 17.240 1.00 55.94 85 GLU A O 1
ATOM 724 N N . GLU A 1 86 ? 19.450 20.703 18.082 1.00 53.78 86 GLU A N 1
ATOM 725 C CA . GLU A 1 86 ? 19.785 20.305 19.455 1.00 53.78 86 GLU A CA 1
ATOM 726 C C . GLU A 1 86 ? 20.073 18.802 19.658 1.00 53.78 86 GLU A C 1
ATOM 728 O O . GLU A 1 86 ? 20.769 18.450 20.609 1.00 53.78 86 GLU A O 1
ATOM 733 N N . ALA A 1 87 ? 19.598 17.894 18.791 1.00 52.44 87 ALA A N 1
ATOM 734 C CA . ALA A 1 87 ? 19.793 16.448 19.000 1.00 52.44 87 ALA A CA 1
ATOM 735 C C . ALA A 1 87 ? 21.193 15.962 18.593 1.00 52.44 87 ALA A C 1
ATOM 737 O O . ALA A 1 87 ? 21.683 14.983 19.153 1.00 52.44 87 ALA A O 1
ATOM 738 N N . LEU A 1 88 ? 21.856 16.658 17.664 1.00 52.66 88 LEU A N 1
ATOM 739 C CA . LEU A 1 88 ? 23.226 16.330 17.255 1.00 52.66 88 LEU A CA 1
ATOM 740 C C . LEU A 1 88 ? 24.248 16.645 18.363 1.00 52.66 88 LEU A C 1
ATOM 742 O O . LEU A 1 88 ? 25.203 15.898 18.539 1.00 52.66 88 LEU A O 1
ATOM 746 N N . TRP A 1 89 ? 24.005 17.675 19.181 1.00 53.06 89 TRP A N 1
ATOM 747 C CA . TRP A 1 89 ? 24.920 18.073 20.261 1.00 53.06 89 TRP A CA 1
ATOM 748 C C . TRP A 1 89 ? 24.910 17.151 21.485 1.00 53.06 89 TRP A C 1
ATOM 750 O O . TRP A 1 89 ? 25.863 17.171 22.264 1.00 53.06 89 TRP A O 1
ATOM 760 N N . LEU A 1 90 ? 23.841 16.376 21.695 1.00 53.06 90 LEU A N 1
ATOM 761 C CA . LEU A 1 90 ? 23.737 15.469 22.844 1.00 53.06 90 LEU A CA 1
ATOM 762 C C . LEU A 1 90 ? 24.424 14.125 22.583 1.00 53.06 90 LEU A C 1
ATOM 764 O O . LEU A 1 90 ? 24.984 13.549 23.509 1.00 53.06 90 LEU A O 1
ATOM 768 N N . TRP A 1 91 ? 24.452 13.667 21.328 1.00 53.56 91 TRP A N 1
ATOM 769 C CA . TRP A 1 91 ? 25.116 12.414 20.956 1.00 53.56 91 TRP A CA 1
ATOM 770 C C . TRP A 1 91 ? 26.650 12.527 20.977 1.00 53.56 91 TRP A C 1
ATOM 772 O O . TRP A 1 91 ? 27.327 11.587 21.369 1.00 53.56 91 TRP A O 1
ATOM 782 N N . GLU A 1 92 ? 27.217 13.698 20.665 1.00 53.25 92 GLU A N 1
ATOM 783 C CA . GLU A 1 92 ? 28.677 13.908 20.696 1.00 53.25 92 GLU A CA 1
ATOM 784 C C . GLU A 1 92 ? 29.274 14.055 22.110 1.00 53.25 92 GLU A C 1
ATOM 786 O O . GLU A 1 92 ? 30.493 14.002 22.266 1.00 53.25 92 GLU A O 1
ATOM 791 N N . ARG A 1 93 ? 28.456 14.248 23.156 1.00 53.47 93 ARG A N 1
ATOM 792 C CA . ARG A 1 93 ? 28.953 14.407 24.539 1.00 53.47 93 ARG A CA 1
ATOM 793 C C . ARG A 1 93 ? 28.969 13.123 25.361 1.00 53.47 93 ARG A C 1
ATOM 795 O O . ARG A 1 93 ? 29.631 13.108 26.396 1.00 53.47 93 ARG A O 1
ATOM 802 N N . GLU A 1 94 ? 28.258 12.082 24.937 1.00 54.38 94 GLU A N 1
ATOM 803 C CA . GLU A 1 94 ? 28.184 10.818 25.685 1.00 54.38 94 GLU A CA 1
ATOM 804 C C . GLU A 1 94 ? 29.247 9.790 25.256 1.00 54.38 94 GLU A C 1
ATOM 806 O O . GLU A 1 94 ? 29.559 8.899 26.043 1.00 54.38 94 GLU A O 1
ATOM 811 N N . ASP A 1 95 ? 29.914 9.988 24.111 1.00 53.12 95 ASP A N 1
ATOM 812 C CA . ASP A 1 95 ? 30.986 9.109 23.605 1.00 53.12 95 ASP A CA 1
ATOM 813 C C . ASP A 1 95 ? 32.406 9.700 23.772 1.00 53.12 95 ASP A C 1
ATOM 815 O O . ASP A 1 95 ? 33.308 9.462 22.967 1.00 53.12 95 ASP A O 1
ATOM 819 N N . GLY A 1 96 ? 32.625 10.482 24.832 1.00 48.72 96 GLY A N 1
ATOM 820 C CA . GLY A 1 96 ? 33.942 10.999 25.219 1.00 48.72 96 GLY A CA 1
ATOM 821 C C . GLY A 1 96 ? 34.542 10.246 26.408 1.00 48.72 96 GLY A C 1
ATOM 822 O O . GLY A 1 96 ? 34.497 10.757 27.528 1.00 48.72 96 GLY A O 1
ATOM 823 N N . LEU A 1 97 ? 35.096 9.053 26.161 1.00 41.56 97 LEU A N 1
ATOM 824 C CA . LEU A 1 97 ? 36.120 8.431 27.018 1.00 41.56 97 LEU A CA 1
ATOM 825 C C . LEU A 1 97 ? 37.509 8.976 26.666 1.00 41.56 97 LEU A C 1
ATOM 827 O O . LEU A 1 97 ? 37.811 9.066 25.454 1.00 41.56 97 LEU A O 1
#

Secondary structure (DSSP, 8-state):
--HHHHHHHHHHH-TT--S-TTTHHHH-GGG------SGGG--S--SHHHHHHHHHHHHHHHHHHH-TT---------------HHHHHHHHHHS--

Sequence (97 aa):
MTKKEFYKLWSLNYPEAVPISHLLKYDYPDRWFRIHSLPESKRYAEVEAEWKILLSRQNEIITDLFGFDTPILLVKGEYNLGSNEEALWLWEREDGL